Protein AF-A0A419FDX4-F1 (afdb_monomer_lite)

Foldseek 3Di:
DDDDPPPPPPPLLVVLVVLLVVLCVPFDVLLLVLLVVVVVVVVVVVQVVCVVVVHHCDPVNVVVCCVPPVVVVSVVVSVVSVVSSVSRVVVVSD

Structure (mmCIF, N/CA/C/O backbone):
data_AF-A0A419FDX4-F1
#
_entry.id   AF-A0A419FDX4-F1
#
loop_
_atom_site.group_PDB
_atom_site.id
_atom_site.type_symbol
_atom_site.label_atom_id
_atom_site.label_alt_id
_atom_site.label_comp_id
_atom_site.label_asym_id
_atom_site.label_entity_id
_atom_site.label_seq_id
_atom_site.pdbx_PDB_ins_code
_atom_site.Cartn_x
_atom_site.Cartn_y
_atom_site.Cartn_z
_atom_site.occupancy
_atom_site.B_iso_or_equiv
_atom_site.auth_seq_id
_atom_site.auth_comp_id
_atom_site.auth_asym_id
_atom_site.auth_atom_id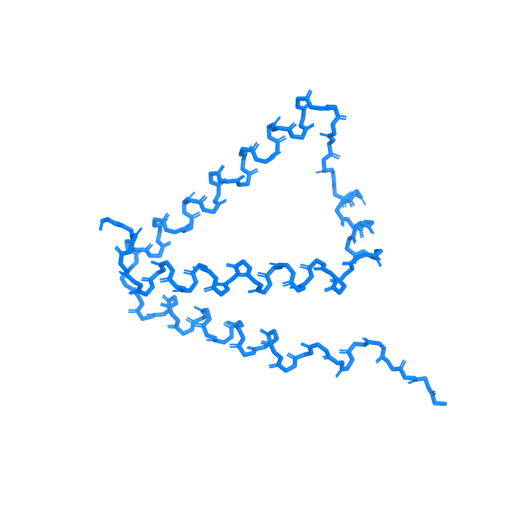
_atom_site.pdbx_PDB_model_num
ATOM 1 N N . MET A 1 1 ? 7.090 -30.615 21.097 1.00 32.19 1 MET A N 1
ATOM 2 C CA . MET A 1 1 ? 7.521 -29.922 19.867 1.00 32.19 1 MET A CA 1
ATOM 3 C C . MET A 1 1 ? 6.514 -28.815 19.627 1.00 32.19 1 MET A C 1
ATOM 5 O O . MET A 1 1 ? 5.344 -29.128 19.454 1.00 32.19 1 MET A O 1
ATOM 9 N N . SER A 1 2 ? 6.932 -27.558 19.778 1.00 34.06 2 SER A N 1
ATOM 10 C CA . SER A 1 2 ? 6.090 -26.391 19.498 1.00 34.06 2 SER A CA 1
ATOM 11 C C . SER A 1 2 ? 6.121 -26.170 17.993 1.00 34.06 2 SER A C 1
ATOM 13 O O . SER A 1 2 ? 7.204 -26.002 17.444 1.00 34.06 2 SER A O 1
ATOM 15 N N . ILE A 1 3 ? 4.970 -26.255 17.332 1.00 34.69 3 ILE A N 1
ATOM 16 C CA . ILE A 1 3 ? 4.845 -25.856 15.931 1.00 34.69 3 ILE A CA 1
ATOM 17 C C . ILE A 1 3 ? 4.880 -24.331 15.947 1.00 34.69 3 ILE A C 1
ATOM 19 O O . ILE A 1 3 ? 4.034 -23.713 16.593 1.00 34.69 3 ILE A O 1
ATOM 23 N N . ASP A 1 4 ? 5.901 -23.748 15.329 1.00 38.69 4 ASP A N 1
ATOM 24 C CA . ASP A 1 4 ? 6.033 -22.301 15.218 1.00 38.69 4 ASP A CA 1
ATOM 25 C C . ASP A 1 4 ? 4.986 -21.815 14.199 1.00 38.69 4 ASP A C 1
ATOM 27 O O . ASP A 1 4 ? 5.002 -22.266 13.050 1.00 38.69 4 ASP A O 1
ATOM 31 N N . PRO A 1 5 ? 4.032 -20.944 14.571 1.00 45.50 5 PRO A N 1
ATOM 32 C CA . PRO A 1 5 ? 2.958 -20.514 13.671 1.00 45.50 5 PRO A CA 1
ATOM 33 C C . PRO A 1 5 ? 3.448 -19.647 12.493 1.00 45.50 5 PRO A C 1
ATOM 35 O O . PRO A 1 5 ? 2.638 -19.235 11.666 1.00 45.50 5 PRO A O 1
ATOM 38 N N . PHE A 1 6 ? 4.756 -19.387 12.394 1.00 49.44 6 PHE A N 1
ATOM 39 C CA . PHE A 1 6 ? 5.394 -18.576 11.353 1.00 49.44 6 PHE A CA 1
ATOM 40 C C . PHE A 1 6 ? 5.781 -19.352 10.080 1.00 49.44 6 PHE A C 1
ATOM 42 O O . PHE A 1 6 ? 6.192 -18.736 9.101 1.00 49.44 6 PHE A O 1
ATOM 49 N N . ASP A 1 7 ? 5.647 -20.681 10.054 1.00 45.56 7 ASP A N 1
ATOM 50 C CA . ASP A 1 7 ? 6.277 -21.510 9.008 1.00 45.56 7 ASP A CA 1
ATOM 51 C C . ASP A 1 7 ? 5.422 -21.719 7.734 1.00 45.56 7 ASP A C 1
ATOM 53 O O . ASP A 1 7 ? 5.868 -22.318 6.760 1.00 45.56 7 ASP A O 1
ATOM 57 N N . PHE A 1 8 ? 4.184 -21.209 7.688 1.00 41.31 8 PHE A N 1
ATOM 58 C CA . PHE A 1 8 ? 3.270 -21.452 6.554 1.00 41.31 8 PHE A CA 1
ATOM 59 C C . PHE A 1 8 ? 3.053 -20.252 5.612 1.00 41.31 8 PHE A C 1
ATOM 61 O O . PHE A 1 8 ? 2.423 -20.425 4.569 1.00 41.31 8 PHE A O 1
ATOM 68 N N . SER A 1 9 ? 3.598 -19.063 5.911 1.00 52.28 9 SER A N 1
ATOM 69 C CA . SER A 1 9 ? 3.460 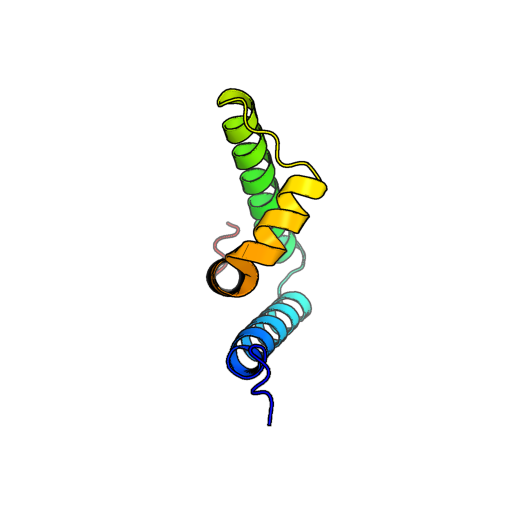-17.855 5.069 1.00 52.28 9 SER A CA 1
ATOM 70 C C . SER A 1 9 ? 4.743 -17.399 4.356 1.00 52.28 9 SER A C 1
ATOM 72 O O . SER A 1 9 ? 4.651 -16.633 3.400 1.00 52.28 9 SER A O 1
ATOM 74 N N . GLY A 1 10 ? 5.928 -17.869 4.769 1.00 57.41 10 GLY A N 1
ATOM 75 C CA . GLY A 1 10 ? 7.220 -17.318 4.320 1.00 57.41 10 GLY A CA 1
ATOM 76 C C . GLY A 1 10 ? 7.453 -17.369 2.804 1.00 57.41 10 GLY A C 1
ATOM 77 O O . GLY A 1 10 ? 7.733 -16.353 2.180 1.00 57.41 10 GLY A O 1
ATOM 78 N N . ASN A 1 11 ? 7.228 -18.523 2.168 1.00 68.8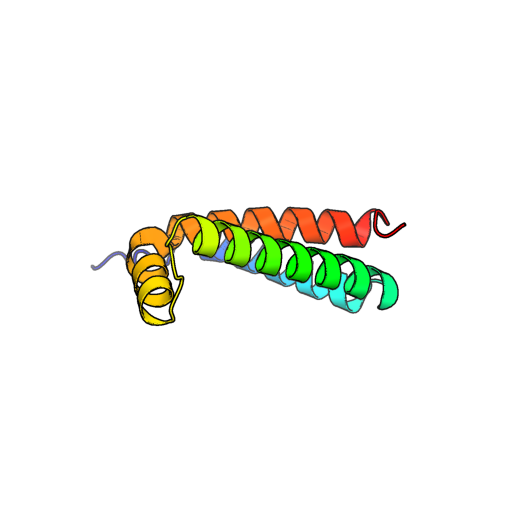8 11 ASN A N 1
ATOM 79 C CA . ASN A 1 11 ? 7.611 -18.719 0.762 1.00 68.88 11 ASN A CA 1
ATOM 80 C C . ASN A 1 11 ? 6.887 -17.803 -0.244 1.00 68.88 11 ASN A C 1
ATOM 82 O O . ASN A 1 11 ? 7.441 -17.488 -1.299 1.00 68.88 11 ASN A O 1
ATOM 86 N N . GLN A 1 12 ? 5.638 -17.410 0.027 1.00 76.06 12 GLN A N 1
ATOM 87 C CA . GLN A 1 12 ? 4.867 -16.586 -0.907 1.00 76.06 12 GLN A CA 1
ATOM 88 C C . GLN A 1 12 ? 5.190 -15.101 -0.748 1.00 76.06 12 GLN A C 1
ATOM 90 O O . GLN A 1 12 ? 5.422 -14.430 -1.757 1.00 76.06 12 GLN A O 1
ATOM 95 N N . SER A 1 13 ? 5.231 -14.605 0.488 1.00 80.62 13 SER A N 1
ATOM 96 C CA . SER A 1 13 ? 5.568 -13.209 0.773 1.00 80.62 13 SER A CA 1
ATOM 97 C C . SER A 1 13 ? 6.999 -12.892 0.325 1.00 80.62 13 SER A C 1
ATOM 99 O O . SER A 1 13 ? 7.213 -11.878 -0.338 1.00 80.62 13 SER A O 1
ATOM 101 N N . ASP A 1 14 ? 7.949 -13.813 0.530 1.00 86.19 14 ASP A N 1
ATOM 102 C CA . ASP A 1 14 ? 9.334 -13.674 0.054 1.00 86.19 14 ASP A CA 1
ATOM 103 C C . ASP A 1 14 ? 9.407 -13.544 -1.475 1.00 86.19 14 ASP A C 1
ATOM 105 O O . ASP A 1 14 ? 10.113 -12.692 -2.021 1.00 86.19 14 ASP A O 1
ATOM 109 N N . MET A 1 15 ? 8.631 -14.358 -2.197 1.00 86.69 15 MET A N 1
ATOM 110 C CA . MET A 1 15 ? 8.561 -14.296 -3.658 1.00 86.69 15 MET A CA 1
ATOM 111 C C . MET A 1 15 ? 7.923 -12.987 -4.148 1.00 86.69 15 MET A C 1
ATOM 113 O O . MET A 1 15 ? 8.381 -12.408 -5.138 1.00 86.69 15 MET A O 1
ATOM 117 N N . ILE A 1 16 ? 6.867 -12.512 -3.480 1.00 88.12 16 ILE A N 1
ATOM 118 C CA . ILE A 1 16 ? 6.197 -11.245 -3.807 1.00 88.12 16 ILE A CA 1
ATOM 119 C C . ILE A 1 16 ? 7.147 -10.070 -3.568 1.00 88.12 16 ILE A C 1
ATOM 121 O O . ILE A 1 16 ? 7.268 -9.199 -4.435 1.00 88.12 16 ILE A O 1
ATOM 125 N N . GLN A 1 17 ? 7.867 -10.075 -2.447 1.00 89.25 17 GLN A N 1
ATOM 126 C CA . GLN A 1 17 ? 8.870 -9.068 -2.128 1.00 89.25 17 GLN A CA 1
ATOM 127 C C . GLN A 1 17 ? 9.995 -9.058 -3.167 1.00 89.25 17 GLN A C 1
ATOM 129 O O . GLN A 1 17 ? 10.270 -8.011 -3.756 1.00 89.25 17 GLN A O 1
ATOM 134 N N . ALA A 1 18 ? 10.575 -10.218 -3.480 1.00 89.56 18 ALA A N 1
ATOM 135 C CA . ALA A 1 18 ? 11.613 -10.333 -4.501 1.00 89.56 18 ALA A CA 1
ATOM 136 C C . ALA A 1 18 ? 11.129 -9.817 -5.867 1.00 89.56 18 ALA A C 1
ATOM 138 O O . ALA A 1 18 ? 11.879 -9.183 -6.617 1.00 89.56 18 ALA A O 1
ATOM 139 N N . LYS A 1 19 ? 9.850 -10.039 -6.199 1.00 88.50 19 LYS A N 1
ATOM 140 C CA . LYS A 1 19 ? 9.268 -9.530 -7.441 1.00 88.50 19 LYS A CA 1
ATOM 141 C C . LYS A 1 19 ? 9.088 -8.014 -7.425 1.00 88.50 19 LYS A C 1
ATOM 143 O O . LYS A 1 19 ? 9.346 -7.376 -8.449 1.00 88.50 19 LYS A O 1
ATOM 148 N N . LEU A 1 20 ? 8.659 -7.440 -6.302 1.00 90.62 20 LEU A N 1
ATOM 149 C CA . LEU A 1 20 ? 8.565 -5.991 -6.135 1.00 90.62 20 LEU A CA 1
ATOM 150 C C . LEU A 1 20 ? 9.942 -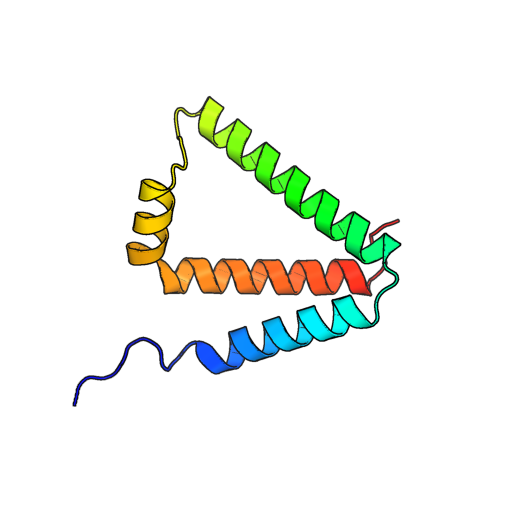5.343 -6.300 1.00 90.62 20 LEU A C 1
ATOM 152 O O . LEU A 1 20 ? 10.078 -4.412 -7.091 1.00 90.62 20 LEU A O 1
ATOM 156 N N . GLU A 1 21 ? 10.959 -5.871 -5.619 1.00 91.25 21 GLU A N 1
ATOM 157 C CA . GLU A 1 21 ? 12.344 -5.400 -5.710 1.00 91.25 21 GLU A CA 1
ATOM 158 C C . GLU A 1 21 ? 12.844 -5.440 -7.155 1.00 91.25 21 GLU A C 1
ATOM 160 O O . GLU A 1 21 ? 13.294 -4.423 -7.685 1.00 91.25 21 GLU A O 1
ATOM 165 N N . GLN A 1 22 ? 12.652 -6.572 -7.843 1.00 90.69 22 GLN A N 1
ATOM 166 C CA . GLN A 1 22 ? 13.000 -6.705 -9.256 1.00 90.69 22 GLN A CA 1
ATOM 167 C C . GLN A 1 22 ? 12.329 -5.620 -10.109 1.00 90.69 22 GLN A C 1
ATOM 169 O O . GLN A 1 22 ? 12.979 -5.008 -10.958 1.00 90.69 22 GLN A O 1
ATOM 174 N N . VAL A 1 23 ? 11.032 -5.374 -9.920 1.00 88.56 23 VAL A N 1
ATOM 175 C CA . VAL A 1 23 ? 10.297 -4.379 -10.709 1.00 88.56 23 VAL A CA 1
ATOM 176 C C . VAL A 1 23 ? 10.776 -2.963 -10.411 1.00 88.56 23 VAL A C 1
ATOM 178 O O . VAL A 1 23 ? 10.956 -2.189 -11.348 1.00 88.56 23 VAL A O 1
ATOM 181 N N . LEU A 1 24 ? 11.055 -2.630 -9.152 1.00 88.31 24 LEU A N 1
ATOM 182 C CA . LEU A 1 24 ? 11.577 -1.317 -8.772 1.00 88.31 24 LEU A CA 1
ATOM 183 C C . LEU A 1 24 ? 12.978 -1.054 -9.338 1.00 88.31 24 LEU A C 1
ATOM 185 O O . LEU A 1 24 ? 13.262 0.076 -9.727 1.00 88.31 24 LEU A O 1
ATOM 189 N N . THR A 1 25 ? 13.832 -2.076 -9.446 1.00 89.69 25 THR A N 1
ATOM 190 C CA . THR A 1 25 ? 15.169 -1.938 -10.047 1.00 89.69 25 THR A CA 1
ATOM 191 C C . THR A 1 25 ? 15.119 -1.655 -11.550 1.00 89.69 25 THR A C 1
ATOM 193 O O . THR A 1 25 ? 15.957 -0.915 -12.059 1.00 89.69 25 THR A O 1
ATOM 196 N N . HIS A 1 26 ? 14.161 -2.241 -12.273 1.00 86.75 26 HIS A N 1
ATOM 197 C CA . HIS A 1 26 ? 14.152 -2.214 -13.743 1.00 86.75 26 HIS A CA 1
ATOM 198 C C . HIS A 1 26 ? 13.119 -1.250 -14.342 1.00 86.75 26 HIS A C 1
ATOM 200 O O . HIS A 1 26 ? 13.218 -0.891 -15.517 1.00 86.75 26 HIS A O 1
ATOM 206 N N . ALA A 1 27 ? 12.110 -0.830 -13.576 1.00 83.00 27 ALA A N 1
ATOM 207 C CA . ALA A 1 27 ? 11.107 0.108 -14.055 1.00 83.00 27 ALA A CA 1
ATOM 208 C C . ALA A 1 27 ? 11.681 1.531 -14.182 1.00 83.00 27 ALA A C 1
ATOM 210 O O . ALA A 1 27 ? 12.497 1.956 -13.363 1.00 83.00 27 ALA A O 1
ATOM 211 N N . PRO A 1 28 ? 11.213 2.337 -15.155 1.00 86.06 28 PRO A N 1
ATOM 212 C CA . PRO A 1 28 ? 11.556 3.752 -15.206 1.00 86.06 28 PRO A CA 1
ATOM 213 C C . PRO A 1 28 ? 11.163 4.452 -13.899 1.00 86.06 28 PRO A C 1
ATOM 215 O O . PRO A 1 28 ? 9.997 4.394 -13.500 1.00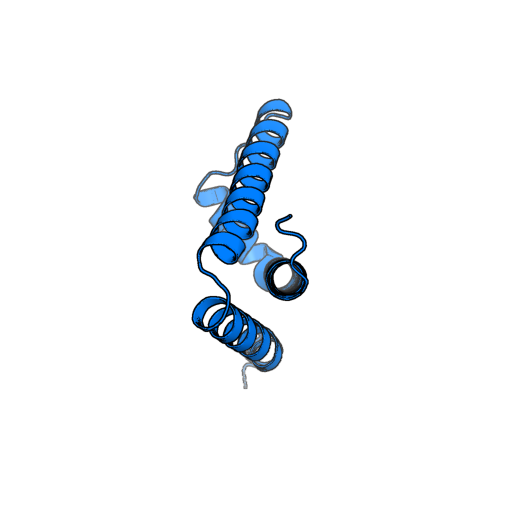 86.06 28 PRO A O 1
ATOM 218 N N . ALA A 1 29 ? 12.099 5.178 -13.277 1.00 85.06 29 ALA A N 1
ATOM 219 C CA . ALA A 1 29 ? 11.892 5.843 -11.983 1.00 85.06 29 ALA A CA 1
ATOM 220 C C . ALA A 1 29 ? 10.622 6.713 -11.939 1.00 85.06 29 ALA A C 1
ATOM 222 O O . ALA A 1 29 ? 9.903 6.724 -10.942 1.00 85.06 29 ALA A O 1
ATOM 223 N N . ARG A 1 30 ? 10.283 7.381 -13.053 1.00 85.31 30 ARG A N 1
ATOM 224 C CA . ARG A 1 30 ? 9.042 8.162 -13.185 1.00 85.31 30 ARG A CA 1
ATOM 225 C C . ARG A 1 30 ? 7.782 7.318 -12.949 1.00 85.31 30 ARG A C 1
ATOM 227 O O . ARG A 1 30 ? 6.858 7.800 -12.308 1.00 85.31 30 ARG A O 1
ATOM 234 N N . ARG A 1 31 ? 7.730 6.076 -13.447 1.00 83.62 31 ARG A N 1
ATOM 235 C CA . ARG A 1 31 ? 6.564 5.187 -13.280 1.00 83.62 31 ARG A CA 1
ATOM 236 C C . ARG A 1 31 ? 6.450 4.680 -11.852 1.00 83.62 31 ARG A C 1
ATOM 238 O O . ARG A 1 31 ? 5.375 4.775 -11.270 1.00 83.62 31 ARG A O 1
ATOM 245 N N . ALA A 1 32 ? 7.558 4.211 -11.279 1.00 86.44 32 ALA A N 1
ATOM 246 C CA . ALA A 1 32 ? 7.594 3.812 -9.875 1.00 86.44 32 ALA A CA 1
ATOM 247 C C . ALA A 1 32 ? 7.149 4.975 -8.970 1.00 86.44 32 ALA A C 1
ATOM 249 O O . ALA A 1 32 ? 6.298 4.790 -8.106 1.00 86.44 32 ALA A O 1
ATOM 250 N N . GLY A 1 33 ? 7.626 6.193 -9.249 1.00 87.94 33 GLY A N 1
ATOM 251 C CA . GLY A 1 33 ? 7.222 7.404 -8.536 1.00 87.94 33 GLY A CA 1
ATOM 252 C C . GLY A 1 33 ? 5.721 7.706 -8.609 1.00 87.94 33 GLY A C 1
ATOM 253 O O . GLY A 1 33 ? 5.138 8.090 -7.599 1.00 87.94 33 GLY A O 1
ATOM 254 N N . LEU A 1 34 ? 5.069 7.499 -9.759 1.00 88.88 34 LEU A N 1
ATOM 255 C CA . LEU A 1 34 ? 3.617 7.693 -9.893 1.00 88.88 34 LEU A CA 1
ATOM 256 C C . LEU A 1 34 ? 2.816 6.672 -9.083 1.00 88.88 34 LEU A C 1
ATOM 258 O O . LEU A 1 34 ? 1.851 7.045 -8.416 1.00 88.88 34 LEU A O 1
ATOM 262 N N . VAL A 1 35 ? 3.233 5.404 -9.090 1.00 88.62 35 VAL A N 1
ATOM 263 C CA . VAL A 1 35 ? 2.574 4.367 -8.285 1.00 88.62 35 VAL A CA 1
ATOM 264 C C . VAL A 1 35 ? 2.778 4.632 -6.796 1.00 88.62 35 VAL A C 1
ATOM 266 O O . VAL A 1 35 ? 1.802 4.633 -6.053 1.00 88.62 35 VAL A O 1
ATOM 269 N N . VAL A 1 36 ? 4.002 4.949 -6.361 1.00 89.56 36 VAL A N 1
ATOM 270 C CA . VAL A 1 36 ? 4.293 5.312 -4.962 1.00 89.56 36 VAL A CA 1
ATOM 271 C C . VAL A 1 36 ? 3.467 6.520 -4.524 1.00 89.56 36 VAL A C 1
ATOM 273 O O . VAL A 1 36 ? 2.859 6.488 -3.458 1.00 89.56 36 VAL A O 1
ATOM 276 N N . ARG A 1 37 ? 3.372 7.564 -5.357 1.00 92.19 37 ARG A N 1
ATOM 277 C CA . ARG A 1 37 ? 2.531 8.729 -5.063 1.00 92.19 37 ARG A CA 1
ATOM 278 C C . ARG A 1 37 ? 1.068 8.334 -4.856 1.00 92.19 37 ARG A C 1
ATOM 280 O O . ARG A 1 37 ? 0.474 8.763 -3.875 1.00 92.19 37 ARG A O 1
ATOM 287 N N . ARG A 1 38 ? 0.513 7.483 -5.723 1.00 90.12 38 ARG A N 1
ATOM 288 C CA . ARG A 1 38 ? -0.866 6.984 -5.593 1.00 90.12 38 ARG A CA 1
ATOM 289 C C . ARG A 1 38 ? -1.076 6.167 -4.313 1.00 90.12 38 ARG A C 1
ATOM 291 O O . ARG A 1 38 ? -2.130 6.268 -3.695 1.00 90.12 38 ARG A O 1
ATOM 298 N N . VAL A 1 39 ? -0.084 5.374 -3.898 1.00 90.25 39 VAL A N 1
ATOM 299 C CA . VAL A 1 39 ? -0.118 4.648 -2.615 1.00 90.25 39 VAL A CA 1
ATOM 300 C C . VAL A 1 39 ? -0.206 5.628 -1.449 1.00 90.25 39 VAL A C 1
ATOM 302 O O . VAL A 1 39 ? -1.082 5.481 -0.602 1.00 90.25 39 VAL A O 1
ATOM 305 N N . LEU A 1 40 ? 0.652 6.651 -1.431 1.00 92.31 40 LEU A N 1
ATOM 306 C CA . LEU A 1 40 ? 0.649 7.675 -0.384 1.00 92.31 40 LEU A CA 1
ATOM 307 C C . LEU A 1 40 ? -0.661 8.472 -0.360 1.00 92.31 40 LEU A C 1
ATOM 309 O O . LEU A 1 40 ? -1.204 8.713 0.712 1.00 92.31 40 LEU A O 1
ATOM 313 N N . GLU A 1 41 ? -1.203 8.837 -1.525 1.00 93.56 41 GLU A N 1
ATOM 314 C CA . GLU A 1 41 ? -2.502 9.514 -1.631 1.00 93.56 41 GLU A CA 1
ATOM 315 C C . GLU A 1 41 ? -3.627 8.662 -1.027 1.00 93.56 41 GLU A C 1
ATOM 317 O O . GLU A 1 41 ? -4.415 9.164 -0.226 1.00 93.56 41 GLU A O 1
ATOM 322 N N . ASN A 1 42 ? -3.665 7.360 -1.329 1.00 91.56 42 ASN A N 1
ATOM 323 C CA . ASN A 1 42 ? -4.650 6.449 -0.746 1.00 91.56 42 ASN A CA 1
ATOM 324 C C . ASN A 1 42 ? -4.500 6.308 0.777 1.00 91.56 42 ASN A C 1
ATOM 326 O O . ASN A 1 42 ? -5.512 6.241 1.472 1.00 91.56 42 ASN A O 1
ATOM 330 N N . LEU A 1 43 ? -3.267 6.275 1.298 1.00 90.69 43 LEU A N 1
ATOM 331 C CA . LEU A 1 43 ? -3.011 6.212 2.741 1.00 90.69 43 LEU A CA 1
ATOM 332 C C . LEU A 1 43 ? -3.526 7.468 3.450 1.00 90.69 43 LEU A C 1
ATOM 334 O O . LEU A 1 43 ? -4.281 7.358 4.412 1.00 90.69 43 LEU A O 1
ATOM 338 N N . VAL A 1 44 ? -3.211 8.654 2.922 1.00 92.12 44 VAL A N 1
ATOM 339 C CA . VAL A 1 44 ? -3.688 9.924 3.491 1.00 92.12 44 VAL A CA 1
ATOM 340 C C . VAL A 1 44 ? -5.216 10.007 3.458 1.00 92.12 44 VAL A C 1
ATOM 342 O O . VAL A 1 44 ? -5.827 10.464 4.422 1.00 92.12 44 VAL A O 1
ATOM 345 N N . LEU A 1 45 ? -5.859 9.562 2.373 1.00 92.56 45 LEU A N 1
ATOM 346 C CA . LEU A 1 45 ? -7.323 9.524 2.293 1.00 92.56 45 LEU A CA 1
ATOM 347 C C . LEU A 1 45 ? -7.926 8.555 3.317 1.00 92.56 45 LEU A C 1
ATOM 349 O O . LEU A 1 45 ? -8.917 8.897 3.957 1.00 92.56 45 LEU A O 1
ATOM 353 N N . ALA A 1 46 ? -7.327 7.376 3.500 1.00 90.19 46 ALA A N 1
ATOM 354 C CA . ALA A 1 46 ? -7.778 6.410 4.495 1.00 90.19 46 ALA A CA 1
ATOM 355 C C . ALA A 1 46 ? -7.665 6.970 5.921 1.00 90.19 46 ALA A C 1
ATOM 357 O O . ALA A 1 46 ? -8.620 6.863 6.686 1.00 90.19 46 ALA A O 1
ATOM 358 N N . GLU A 1 47 ? -6.552 7.628 6.255 1.00 87.56 47 GLU A N 1
ATOM 359 C CA . GLU A 1 47 ? -6.364 8.293 7.550 1.00 87.56 47 GLU A CA 1
ATOM 360 C C . GLU A 1 47 ? -7.405 9.392 7.777 1.00 87.56 47 GLU A C 1
ATOM 362 O O . GLU A 1 47 ? -8.039 9.431 8.828 1.00 87.56 47 GLU A O 1
ATOM 367 N N . ARG A 1 48 ? -7.650 10.247 6.775 1.00 90.94 48 ARG A N 1
ATOM 368 C CA . ARG A 1 48 ? -8.677 11.298 6.856 1.00 90.94 48 ARG A CA 1
ATOM 369 C C . ARG A 1 48 ? -10.068 10.720 7.103 1.00 90.94 48 ARG A C 1
ATOM 371 O O . ARG A 1 48 ? -10.764 11.204 7.990 1.00 90.94 48 ARG A O 1
ATOM 378 N N . LEU A 1 49 ? -10.444 9.669 6.375 1.00 92.19 49 LEU A N 1
ATOM 379 C CA . LEU A 1 49 ? -11.731 8.992 6.549 1.00 92.19 49 LEU A CA 1
ATOM 380 C C . LEU A 1 49 ? -11.858 8.321 7.923 1.00 92.19 49 LEU A C 1
ATOM 382 O O . LEU A 1 49 ? -12.943 8.327 8.500 1.00 92.19 49 LEU A O 1
ATOM 386 N N . ALA A 1 50 ? -10.771 7.756 8.458 1.00 88.62 50 ALA A N 1
ATOM 387 C CA . ALA A 1 50 ? -10.754 7.206 9.813 1.00 88.62 50 ALA A CA 1
ATOM 388 C C . ALA A 1 50 ? -10.964 8.316 10.854 1.00 88.62 50 ALA A C 1
ATOM 390 O O . ALA A 1 50 ? -11.835 8.188 11.716 1.00 88.62 50 ALA A O 1
ATOM 391 N N . MET A 1 51 ? -10.243 9.435 10.722 1.00 87.25 51 MET A N 1
ATOM 392 C CA . MET A 1 51 ? -10.376 10.591 11.614 1.00 87.25 51 MET A CA 1
ATOM 393 C C . MET A 1 51 ? -11.791 11.180 11.594 1.00 87.25 51 MET A C 1
ATOM 395 O O . MET A 1 51 ? -12.327 11.516 12.647 1.00 87.25 51 MET A O 1
ATOM 399 N N . GLU A 1 52 ? -12.424 11.275 10.421 1.00 92.19 52 GLU A N 1
ATOM 400 C CA . GLU A 1 52 ? -13.822 11.716 10.282 1.00 92.19 52 GLU A CA 1
ATOM 401 C C . GLU A 1 52 ? -14.808 10.801 11.021 1.00 92.19 52 GLU A C 1
ATOM 403 O O . GLU A 1 52 ? -15.848 11.259 11.493 1.00 92.19 52 GLU A O 1
ATOM 408 N N . GLN A 1 53 ? -14.470 9.519 11.171 1.00 92.00 53 GLN A N 1
ATOM 409 C CA . GLN A 1 53 ? -15.250 8.535 11.926 1.00 92.00 53 GLN A CA 1
ATOM 410 C C . GLN A 1 53 ? -14.856 8.465 13.412 1.00 92.00 53 GLN A C 1
ATOM 412 O O . GLN A 1 53 ? -15.386 7.634 14.149 1.00 92.00 53 GLN A O 1
ATOM 417 N N . GLY A 1 54 ? -13.944 9.329 13.868 1.00 88.62 54 GLY A N 1
ATOM 418 C CA . GLY A 1 54 ? -13.440 9.338 15.242 1.00 88.62 54 GLY A CA 1
ATOM 419 C C . GLY A 1 54 ? -12.449 8.213 15.550 1.00 88.62 54 GLY A C 1
ATOM 420 O O . GLY A 1 54 ? -12.185 7.945 16.721 1.00 88.62 54 GLY A O 1
ATOM 421 N N . ALA A 1 55 ? -11.913 7.547 14.525 1.00 85.62 55 ALA A N 1
ATOM 422 C CA . ALA A 1 55 ? -10.848 6.568 14.668 1.00 85.62 55 ALA A CA 1
ATOM 423 C C . ALA A 1 55 ? -9.482 7.245 14.500 1.00 85.62 55 ALA A C 1
ATOM 425 O O . ALA A 1 55 ? -9.253 7.997 13.553 1.00 85.62 55 ALA A O 1
ATOM 426 N N . GLU A 1 56 ? -8.555 6.929 15.396 1.00 78.06 56 GLU A N 1
ATOM 427 C CA . GLU A 1 56 ? -7.151 7.313 15.289 1.00 78.06 56 GLU A CA 1
ATOM 428 C C . GLU A 1 56 ? -6.316 6.032 15.260 1.00 78.06 56 GLU A C 1
ATOM 430 O O . GLU A 1 56 ? -6.484 5.151 16.105 1.00 78.06 56 GLU A O 1
ATOM 435 N N . ILE A 1 57 ? -5.456 5.892 14.250 1.00 73.38 57 ILE A N 1
ATOM 436 C CA . ILE A 1 57 ? -4.488 4.795 14.190 1.00 73.38 57 ILE A CA 1
ATOM 437 C C . ILE A 1 57 ? -3.181 5.333 14.764 1.00 73.38 57 ILE A C 1
ATOM 439 O O . ILE A 1 57 ? -2.319 5.814 14.031 1.00 73.38 57 ILE A O 1
ATOM 443 N N . ASP A 1 58 ? -3.058 5.280 16.086 1.00 82.25 58 ASP A N 1
ATOM 444 C CA . ASP A 1 58 ? -1.801 5.560 16.772 1.00 82.25 58 ASP A CA 1
ATOM 445 C C . ASP A 1 58 ? -0.845 4.350 16.708 1.00 82.25 58 ASP A C 1
ATOM 447 O O . ASP A 1 58 ? -1.176 3.255 16.227 1.00 82.25 58 ASP A O 1
ATOM 451 N N . ASP A 1 59 ? 0.391 4.545 17.173 1.00 81.06 59 ASP A N 1
ATOM 452 C CA . ASP A 1 59 ? 1.414 3.495 17.164 1.00 81.06 59 ASP A CA 1
ATOM 453 C C . ASP A 1 59 ? 1.004 2.257 17.985 1.00 81.06 59 ASP A C 1
ATOM 455 O O . ASP A 1 59 ? 1.372 1.127 17.635 1.00 81.06 59 ASP A O 1
ATOM 459 N N . ASP A 1 60 ? 0.220 2.448 19.048 1.00 83.94 60 ASP A N 1
ATOM 460 C CA . ASP A 1 60 ? -0.256 1.375 19.922 1.00 83.94 60 ASP A CA 1
ATOM 461 C C . ASP A 1 60 ? -1.400 0.579 19.283 1.00 83.94 60 ASP A C 1
ATOM 463 O O . ASP A 1 60 ? -1.427 -0.654 19.363 1.00 83.94 60 ASP A O 1
ATOM 467 N N . GLY A 1 61 ? -2.318 1.251 18.591 1.00 83.69 61 GLY A N 1
ATOM 468 C CA . GLY A 1 61 ? -3.363 0.664 17.763 1.00 83.69 61 GLY A CA 1
ATOM 469 C C . GLY A 1 61 ? -2.766 -0.147 16.619 1.00 83.69 61 GLY A C 1
ATOM 470 O O . GLY A 1 61 ? -3.136 -1.310 16.438 1.00 83.69 61 GLY A O 1
ATOM 471 N N . ARG A 1 62 ? -1.755 0.395 15.924 1.00 83.00 62 ARG A N 1
ATOM 472 C CA . ARG A 1 62 ? -1.005 -0.345 14.896 1.00 83.00 62 ARG A CA 1
ATOM 473 C C . ARG A 1 62 ? -0.362 -1.597 15.480 1.00 83.00 62 ARG A C 1
ATOM 475 O O . ARG A 1 62 ? -0.511 -2.681 14.921 1.00 83.00 62 ARG A O 1
ATOM 482 N N . ARG A 1 63 ? 0.349 -1.472 16.604 1.00 84.62 63 ARG A N 1
ATOM 483 C CA . ARG A 1 63 ? 1.026 -2.608 17.248 1.00 84.62 63 ARG A CA 1
ATOM 484 C C . ARG A 1 63 ? 0.034 -3.695 17.652 1.00 84.62 63 ARG A C 1
ATOM 486 O O . ARG A 1 63 ? 0.304 -4.870 17.429 1.00 84.62 63 ARG A O 1
ATOM 493 N N . ARG A 1 64 ? -1.116 -3.308 18.201 1.00 86.81 64 ARG A N 1
ATOM 494 C CA . ARG A 1 64 ? -2.182 -4.228 18.609 1.00 86.81 64 ARG A CA 1
ATOM 495 C C . ARG A 1 64 ? -2.787 -4.969 17.421 1.00 86.81 64 ARG A C 1
ATOM 497 O O . ARG A 1 64 ? -2.883 -6.190 17.473 1.00 86.81 64 ARG A O 1
ATOM 504 N N . LEU A 1 65 ? -3.122 -4.258 16.344 1.00 82.94 65 LEU A N 1
ATOM 505 C CA . LEU A 1 65 ? -3.632 -4.862 15.110 1.00 82.94 65 LEU A CA 1
ATOM 506 C C . LEU A 1 65 ? -2.619 -5.840 14.513 1.00 82.94 65 LEU A C 1
ATOM 508 O O . LEU A 1 65 ? -2.974 -6.963 14.172 1.00 82.94 65 LEU A O 1
ATOM 512 N N . MET A 1 66 ? -1.343 -5.455 14.478 1.00 83.75 66 MET A N 1
ATOM 513 C CA . MET A 1 66 ? -0.267 -6.326 14.006 1.00 83.75 66 MET A CA 1
ATOM 514 C C . MET A 1 66 ? -0.038 -7.542 14.903 1.00 83.75 66 MET A C 1
ATOM 516 O O . MET A 1 66 ? 0.462 -8.541 14.415 1.00 83.75 66 MET A O 1
ATOM 520 N N . GLN A 1 67 ? -0.377 -7.495 16.192 1.00 87.62 67 GLN A N 1
ATOM 521 C CA . GLN A 1 67 ? -0.284 -8.657 17.082 1.00 87.62 67 GLN A CA 1
ATOM 522 C C . GLN A 1 67 ? -1.496 -9.585 16.963 1.00 87.62 67 GLN A C 1
ATOM 524 O O . GLN A 1 67 ? -1.352 -10.797 17.085 1.00 87.62 67 GLN A O 1
ATOM 529 N N . GLN A 1 68 ? -2.686 -9.021 16.750 1.00 88.62 68 GLN A N 1
ATOM 530 C CA . GLN A 1 68 ? -3.946 -9.766 16.737 1.00 88.62 68 GLN A CA 1
ATOM 531 C C . GLN A 1 68 ? -4.281 -10.353 15.367 1.00 88.62 68 GLN A C 1
ATOM 533 O O . GLN A 1 68 ? -4.869 -11.427 15.301 1.00 88.62 68 GLN A O 1
ATOM 538 N N . HIS A 1 69 ? -3.896 -9.662 14.296 1.00 88.25 69 HIS A N 1
ATOM 539 C CA . HIS A 1 69 ? -4.327 -9.955 12.930 1.00 88.25 69 HIS A CA 1
ATOM 540 C C . HIS A 1 69 ? -3.155 -10.062 11.952 1.00 88.25 69 HIS A C 1
ATOM 542 O O . HIS A 1 69 ? -3.310 -9.813 10.759 1.00 88.25 69 HIS A O 1
ATOM 548 N N . TYR A 1 70 ? -1.951 -10.384 12.445 1.00 83.81 70 TYR A N 1
ATOM 549 C CA . TYR A 1 70 ? -0.748 -10.436 11.609 1.00 83.81 70 TYR A CA 1
ATOM 550 C C . TYR A 1 70 ? -0.945 -11.230 10.307 1.00 83.81 70 TYR A C 1
ATOM 552 O O . TYR A 1 70 ? -0.606 -10.695 9.249 1.00 83.81 70 TYR A O 1
ATOM 560 N N . PRO A 1 71 ? -1.500 -12.462 10.332 1.00 85.19 71 PRO A N 1
ATOM 561 C CA . PRO A 1 71 ? -1.614 -13.264 9.119 1.00 85.19 71 PRO A CA 1
ATOM 562 C C . PRO A 1 71 ? -2.593 -12.655 8.110 1.00 85.19 71 PRO A C 1
ATOM 564 O O . PRO A 1 71 ? -2.306 -12.650 6.913 1.00 85.19 71 PRO A O 1
ATOM 567 N N . GLU A 1 72 ? -3.726 -12.105 8.567 1.00 88.00 72 GLU A N 1
ATOM 568 C CA . GLU A 1 72 ? -4.681 -11.447 7.672 1.00 88.00 72 GLU A CA 1
ATOM 569 C C . GLU A 1 72 ? -4.106 -10.155 7.089 1.00 88.00 72 GLU A C 1
ATOM 571 O O . GLU A 1 72 ? -4.209 -9.928 5.881 1.00 88.00 72 GLU A O 1
ATOM 576 N N . VAL A 1 73 ? -3.439 -9.350 7.922 1.00 86.38 73 VAL A N 1
ATOM 577 C CA . VAL A 1 73 ? -2.788 -8.107 7.499 1.00 86.38 73 VAL A CA 1
ATOM 578 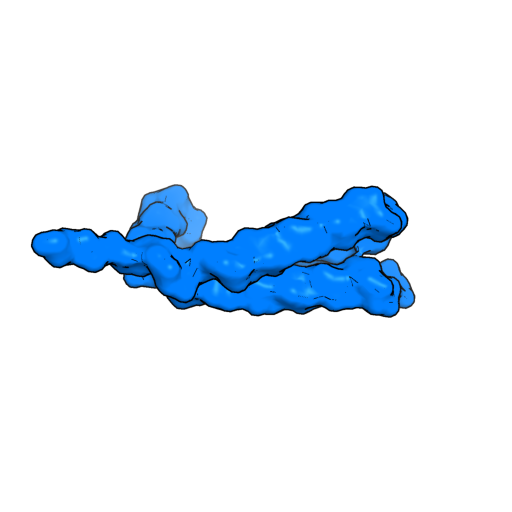C C . VAL A 1 73 ? -1.694 -8.396 6.474 1.00 86.38 73 VAL A C 1
ATOM 580 O O . VAL A 1 73 ? -1.653 -7.736 5.439 1.00 86.38 73 VAL A O 1
ATOM 583 N N . GLN A 1 74 ? -0.843 -9.401 6.695 1.00 86.50 74 GLN A N 1
ATOM 584 C CA . GLN A 1 74 ? 0.190 -9.766 5.720 1.00 86.50 74 GLN A CA 1
ATOM 585 C C . GLN A 1 74 ? -0.405 -10.252 4.400 1.00 86.50 74 GLN A C 1
ATOM 587 O O . GLN A 1 74 ? 0.015 -9.800 3.337 1.00 86.50 74 GLN A O 1
ATOM 592 N N . ALA A 1 75 ? -1.446 -11.086 4.440 1.00 87.44 75 ALA A N 1
ATOM 593 C CA . ALA A 1 75 ? -2.122 -11.518 3.221 1.00 87.44 75 ALA A CA 1
ATOM 594 C C . ALA A 1 75 ? -2.750 -10.339 2.449 1.00 87.44 75 ALA A C 1
ATOM 596 O O . ALA A 1 75 ? -2.794 -10.348 1.216 1.00 87.44 75 ALA A O 1
ATOM 597 N N . GLU A 1 76 ? -3.253 -9.315 3.142 1.00 89.06 76 GLU A N 1
ATOM 598 C CA . GLU A 1 76 ? -3.752 -8.086 2.517 1.00 89.06 76 GLU A CA 1
ATOM 599 C C . GLU A 1 76 ? -2.641 -7.227 1.919 1.00 89.06 76 GLU A C 1
ATOM 601 O O . GLU A 1 76 ? -2.793 -6.743 0.792 1.00 89.06 76 GLU A O 1
ATOM 606 N N . VAL A 1 77 ? -1.523 -7.086 2.631 1.00 89.88 77 VAL A N 1
ATOM 607 C CA . VAL A 1 77 ? -0.328 -6.386 2.152 1.00 89.88 77 VAL A CA 1
ATOM 608 C C . VAL A 1 77 ? 0.200 -7.054 0.887 1.00 89.88 77 VAL A C 1
ATOM 610 O O . VAL A 1 77 ? 0.364 -6.375 -0.125 1.00 89.88 77 VAL A O 1
ATOM 613 N N . ASP A 1 78 ? 0.357 -8.375 0.879 1.00 89.44 78 ASP A N 1
ATOM 614 C CA . ASP A 1 78 ? 0.805 -9.142 -0.286 1.00 89.44 78 ASP A CA 1
ATOM 615 C C . ASP A 1 78 ? -0.121 -8.950 -1.492 1.00 89.44 78 ASP A C 1
ATOM 617 O O . ASP A 1 78 ? 0.329 -8.679 -2.612 1.00 89.44 78 ASP A O 1
ATOM 621 N N . ARG A 1 79 ? -1.442 -9.002 -1.273 1.00 89.94 79 ARG A N 1
ATOM 622 C CA . ARG A 1 79 ? -2.432 -8.710 -2.322 1.00 89.94 79 ARG A CA 1
ATOM 623 C C . ARG A 1 79 ? -2.293 -7.288 -2.863 1.00 89.94 79 ARG A C 1
ATOM 625 O O . ARG A 1 79 ? -2.453 -7.082 -4.068 1.00 89.94 79 ARG A O 1
ATOM 632 N N . ALA A 1 80 ? -2.029 -6.305 -2.005 1.00 90.25 80 ALA A N 1
ATOM 633 C CA . ALA A 1 80 ? -1.806 -4.925 -2.420 1.00 90.25 80 ALA A CA 1
ATOM 634 C C . ALA A 1 80 ? -0.499 -4.782 -3.217 1.00 90.25 80 ALA A C 1
ATOM 636 O O . ALA A 1 80 ? -0.502 -4.170 -4.286 1.00 90.25 80 ALA A O 1
ATOM 637 N N . VAL A 1 81 ? 0.586 -5.420 -2.768 1.00 90.25 81 VAL A N 1
ATOM 638 C CA . VAL A 1 81 ? 1.886 -5.414 -3.454 1.00 90.25 81 VAL A CA 1
ATOM 639 C C . VAL A 1 81 ? 1.765 -5.985 -4.862 1.00 90.25 81 VAL A C 1
ATOM 641 O O . VAL A 1 81 ? 2.222 -5.353 -5.813 1.00 90.25 81 VAL A O 1
ATOM 644 N N . VAL A 1 82 ? 1.078 -7.116 -5.041 1.00 89.38 82 VAL A N 1
ATOM 645 C CA . VAL A 1 82 ? 0.853 -7.709 -6.371 1.00 89.38 82 VAL A CA 1
ATOM 646 C C . VAL A 1 82 ? 0.119 -6.739 -7.307 1.00 89.38 82 VAL A C 1
ATOM 648 O O . VAL A 1 82 ? 0.499 -6.605 -8.474 1.00 89.38 82 VAL A O 1
ATOM 651 N N . LYS A 1 83 ? -0.889 -6.007 -6.812 1.00 88.88 83 LYS A N 1
ATOM 652 C CA . LYS A 1 83 ? -1.584 -4.975 -7.605 1.00 88.88 83 LYS A CA 1
ATOM 653 C C . LYS A 1 83 ? -0.639 -3.843 -8.014 1.00 88.88 83 LYS A C 1
ATOM 655 O O . LYS A 1 83 ? -0.688 -3.397 -9.159 1.00 88.88 83 LYS A O 1
ATOM 660 N N . PHE A 1 84 ? 0.241 -3.398 -7.118 1.00 87.69 84 PHE A N 1
ATOM 661 C CA . PHE A 1 84 ? 1.204 -2.334 -7.419 1.00 87.69 84 PHE A CA 1
ATOM 662 C C . PHE A 1 84 ? 2.288 -2.780 -8.395 1.00 87.69 84 PHE A C 1
ATOM 664 O O . PHE A 1 84 ? 2.618 -2.027 -9.307 1.00 87.69 84 PHE A O 1
ATOM 671 N N . ILE A 1 85 ? 2.775 -4.016 -8.277 1.00 89.31 85 ILE A N 1
ATOM 672 C CA . ILE A 1 85 ? 3.655 -4.634 -9.275 1.00 89.31 85 ILE A CA 1
ATOM 673 C C . ILE A 1 85 ? 2.990 -4.570 -10.656 1.00 89.31 85 ILE A C 1
ATOM 675 O O . ILE A 1 85 ? 3.601 -4.094 -11.613 1.00 89.31 85 ILE A O 1
ATOM 679 N N . GLY A 1 86 ? 1.719 -4.976 -10.747 1.00 86.44 86 GLY A N 1
ATOM 680 C CA . GLY A 1 86 ? 0.927 -4.879 -11.974 1.00 86.44 86 GLY A CA 1
ATOM 681 C C . GLY A 1 86 ? 0.840 -3.449 -12.518 1.00 86.44 86 GLY A C 1
ATOM 682 O O . GLY A 1 86 ? 1.087 -3.233 -13.703 1.00 86.44 86 GLY A O 1
ATOM 683 N N . ALA A 1 87 ? 0.568 -2.462 -11.662 1.00 86.31 87 ALA A N 1
ATOM 684 C CA . ALA A 1 87 ? 0.481 -1.050 -12.048 1.00 86.31 87 ALA A CA 1
ATOM 685 C C . ALA A 1 87 ? 1.820 -0.478 -12.558 1.00 86.31 87 ALA A C 1
ATOM 687 O O . ALA A 1 87 ? 1.847 0.272 -13.533 1.00 86.31 87 ALA A O 1
ATOM 688 N N . ILE A 1 88 ? 2.947 -0.852 -11.942 1.00 86.06 88 ILE A N 1
ATOM 689 C CA . ILE A 1 88 ? 4.279 -0.397 -12.375 1.00 86.06 88 ILE A CA 1
ATOM 690 C C . ILE A 1 88 ? 4.636 -0.998 -13.745 1.00 86.06 88 ILE A C 1
ATOM 692 O O . ILE A 1 88 ? 5.178 -0.300 -14.609 1.00 86.06 88 ILE A O 1
ATOM 696 N N . VAL A 1 89 ? 4.326 -2.283 -13.953 1.00 84.38 89 VAL A N 1
ATOM 697 C CA . VAL A 1 89 ? 4.658 -3.023 -15.182 1.00 84.38 89 VAL A CA 1
ATOM 698 C C . VAL A 1 89 ? 3.765 -2.619 -16.359 1.00 84.38 89 VAL A C 1
ATOM 700 O O . VAL A 1 89 ? 4.276 -2.401 -17.456 1.00 84.38 89 VAL A O 1
ATOM 703 N N . SER A 1 90 ? 2.453 -2.491 -16.143 1.00 77.12 90 SER A N 1
ATOM 704 C CA . SER A 1 90 ? 1.441 -2.251 -17.191 1.00 77.12 90 SER A CA 1
ATOM 705 C C . SER A 1 90 ? 1.485 -0.862 -17.834 1.00 77.12 90 SER A C 1
ATOM 707 O O . SER A 1 90 ? 0.797 -0.635 -18.821 1.00 77.12 90 SER A O 1
ATOM 709 N N . ALA A 1 91 ? 2.302 0.057 -17.315 1.00 61.47 91 ALA A N 1
ATOM 710 C CA . ALA A 1 91 ? 2.325 1.458 -17.728 1.00 61.47 91 ALA A CA 1
ATOM 711 C C . ALA A 1 91 ? 1.024 2.241 -17.456 1.00 61.47 91 ALA A C 1
ATOM 713 O O . ALA A 1 91 ? 0.944 3.379 -17.898 1.00 61.47 91 ALA A O 1
ATOM 714 N N . GLU A 1 92 ? 0.106 1.753 -16.606 1.00 51.91 92 GLU A N 1
ATOM 715 C CA . GLU A 1 92 ? -1.038 2.527 -16.064 1.00 51.91 92 GLU A CA 1
ATOM 716 C C . GLU A 1 92 ? -0.622 3.670 -15.099 1.00 51.91 92 GLU A C 1
ATOM 718 O O . GLU A 1 92 ? -1.377 4.122 -14.238 1.00 51.91 92 GLU A O 1
ATOM 723 N N . GLY A 1 93 ? 0.609 4.161 -15.250 1.00 46.06 93 GLY A N 1
ATOM 724 C CA . GLY A 1 93 ? 1.069 5.461 -14.777 1.00 46.06 93 GLY A CA 1
ATOM 725 C C . GLY A 1 93 ? 0.929 6.551 -15.850 1.00 46.06 93 GLY A C 1
ATOM 726 O O . GLY A 1 93 ? 1.699 7.509 -15.828 1.00 46.06 93 GLY A O 1
ATOM 727 N N . GLY A 1 94 ? 0.016 6.396 -16.814 1.00 36.72 94 GLY A N 1
ATOM 728 C CA . GLY A 1 94 ? -0.266 7.374 -17.870 1.00 36.72 94 GLY A CA 1
ATOM 729 C C . GLY A 1 94 ? -1.135 6.808 -18.977 1.00 36.72 94 GLY A C 1
ATOM 730 O O . GLY A 1 94 ? -0.703 5.802 -19.574 1.00 36.72 94 GLY A O 1
#

Sequence (94 aa):
MSIDPFDFSGNQSDMIQAKLEQVLTHAPARRAGLVVRRVLENLVLAERLAMEQGAEIDDDGRRRLMQQHYPEVQAEVDRAVVKFIGAIVSAEGG

Radius of gyration: 16.21 Å; chains: 1; bounding box: 30×42×38 Å

Secondary structure (DSSP, 8-state):
-PPPTTTTTHHHHHHHHHHHHHHHHHS-HHHHHHHHHHHHHHHHHHHHHHHHTT----HHHHHHHHHHSHHHHHHHHHHHHHHHHHHHHS----

pLDDT: mean 80.76, std 15.93, range [32.19, 93.56]